Protein AF-A0A3B0XKL7-F1 (afdb_monomer_lite)

pLDDT: mean 79.2, std 20.06, range [35.62, 96.69]

Radius of gyration: 35.88 Å; chains: 1; bounding box: 76×25×125 Å

Sequence (161 aa):
MGKLNPTRVLANIFHSLILVFFLFYSAGCSSSDGLSESFKIENEAAQNHLIEELQRRNITVKVDDDHQVWFSAQDRDKVHAIAQDIMAASPPDKISFHYVDEKYTDMLAQKLRDNNVPFEIEVVDGNKQLVLFQKDARLWKKLKAQVDELYKQDIRMKINP

Secondary structure (DSSP, 8-state):
----------------------------S------EEEE--SSHHHHHHHHHHHHHTT--EEE-TT-PEEEEGGGHHHHHHHHHHHHHHSPPSEEEEE-S-HHHHHHHHHHHHHTT--EEEEEETTEEEEEEEGGGHHHHHHHHHHHHHHHHHHHHHHH--

Structure (mmCIF, N/CA/C/O backbone):
data_AF-A0A3B0XKL7-F1
#
_entry.id   AF-A0A3B0XKL7-F1
#
loop_
_atom_site.group_PDB
_atom_site.id
_atom_site.type_symbol
_atom_site.label_atom_id
_atom_site.label_alt_id
_atom_site.label_comp_id
_atom_site.label_asym_id
_atom_site.label_entity_id
_atom_site.label_seq_id
_atom_site.pdbx_PDB_ins_code
_atom_site.Cartn_x
_atom_site.Cartn_y
_atom_site.Cartn_z
_atom_site.occupancy
_atom_site.B_iso_or_equiv
_atom_site.auth_seq_id
_atom_site.auth_comp_id
_atom_site.auth_asym_id
_atom_site.auth_atom_id
_atom_site.pdbx_PDB_model_num
ATOM 1 N N . MET A 1 1 ? -56.436 -15.971 86.851 1.00 44.22 1 MET A N 1
ATOM 2 C CA . MET A 1 1 ? -56.259 -14.780 87.711 1.00 44.22 1 MET A CA 1
ATOM 3 C C . MET A 1 1 ? -54.832 -14.772 88.239 1.00 44.22 1 MET A C 1
ATOM 5 O O . MET A 1 1 ? -54.474 -15.668 88.983 1.00 44.22 1 MET A O 1
ATOM 9 N N . GLY A 1 2 ? -54.030 -13.795 87.821 1.00 42.97 2 GLY A N 1
ATOM 10 C CA . GLY A 1 2 ? -52.676 -13.515 88.305 1.00 42.97 2 GLY A CA 1
ATOM 11 C C . GLY A 1 2 ? -52.285 -12.144 87.755 1.00 42.97 2 GLY A C 1
ATOM 12 O O . GLY A 1 2 ? -52.290 -11.957 86.544 1.00 42.97 2 GLY A O 1
ATOM 13 N N . LYS A 1 3 ? -52.138 -11.159 88.645 1.00 40.97 3 LYS A N 1
ATOM 14 C CA . LYS A 1 3 ? -52.084 -9.720 88.351 1.00 40.97 3 LYS A CA 1
ATOM 15 C C . LYS A 1 3 ? -50.673 -9.247 87.955 1.00 40.97 3 LYS A C 1
ATOM 17 O O . LYS A 1 3 ? -49.687 -9.725 88.494 1.00 40.97 3 LYS A O 1
ATOM 22 N N . LEU A 1 4 ? -50.684 -8.270 87.043 1.00 41.50 4 LEU A N 1
ATOM 23 C CA . LEU A 1 4 ? -49.770 -7.148 86.749 1.00 41.50 4 LEU A CA 1
ATOM 24 C C . LEU A 1 4 ? -48.502 -6.984 87.635 1.00 41.50 4 LEU A C 1
ATOM 26 O O . LEU A 1 4 ? -48.639 -6.936 88.849 1.00 41.50 4 LEU A O 1
ATOM 30 N N . ASN A 1 5 ? -47.266 -6.885 87.112 1.00 42.62 5 ASN A N 1
ATOM 31 C CA . ASN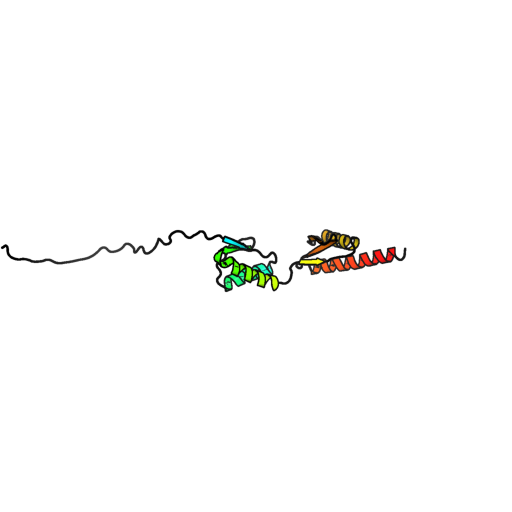 A 1 5 ? -46.627 -5.846 86.257 1.00 42.62 5 ASN A CA 1
ATOM 32 C C . ASN A 1 5 ? -45.578 -5.043 87.098 1.00 42.62 5 ASN A C 1
ATOM 34 O O . ASN A 1 5 ? -45.364 -5.368 88.260 1.00 42.62 5 ASN A O 1
ATOM 38 N N . PRO A 1 6 ? -44.926 -3.997 86.568 1.00 53.25 6 PRO A N 1
ATOM 39 C CA . PRO A 1 6 ? -43.560 -3.933 86.025 1.00 53.25 6 PRO A CA 1
ATOM 40 C C . PRO A 1 6 ? -42.612 -3.059 86.874 1.00 53.25 6 PRO A C 1
ATOM 42 O O . PRO A 1 6 ? -43.091 -2.285 87.691 1.00 53.25 6 PRO A O 1
ATOM 45 N N . THR A 1 7 ? -41.295 -3.043 86.607 1.00 45.91 7 THR A N 1
ATOM 46 C CA . THR A 1 7 ? -40.495 -1.794 86.458 1.00 45.91 7 THR A CA 1
ATOM 47 C C . THR A 1 7 ? -38.996 -2.051 86.225 1.00 45.91 7 THR A C 1
ATOM 49 O O . THR A 1 7 ? -38.359 -2.692 87.044 1.00 45.91 7 THR A O 1
ATOM 52 N N . ARG A 1 8 ? -38.481 -1.429 85.142 1.00 41.31 8 ARG A N 1
ATOM 53 C CA . ARG A 1 8 ? -37.253 -0.592 85.026 1.00 41.31 8 ARG A CA 1
ATOM 54 C C . ARG A 1 8 ? -35.905 -1.245 85.399 1.00 41.31 8 ARG A C 1
ATOM 56 O O . ARG A 1 8 ? -35.772 -1.876 86.426 1.00 41.31 8 ARG A O 1
ATOM 63 N N . VAL A 1 9 ? -34.833 -1.097 84.620 1.00 46.19 9 VAL A N 1
ATOM 64 C CA . VAL A 1 9 ? -34.121 0.151 84.261 1.00 46.19 9 VAL A CA 1
ATOM 65 C C . VAL A 1 9 ? -33.255 -0.176 83.022 1.00 46.19 9 VAL A C 1
ATOM 67 O O . VAL A 1 9 ? -32.467 -1.109 83.063 1.00 46.19 9 VAL A O 1
ATOM 70 N N . LEU A 1 10 ? -33.566 0.310 81.818 1.00 39.81 10 LEU A N 1
ATOM 71 C CA . LEU A 1 10 ? -33.002 1.500 81.155 1.00 39.81 10 LEU A CA 1
ATOM 72 C C . LEU A 1 10 ? -31.500 1.789 81.363 1.00 39.81 10 LEU A C 1
ATOM 74 O O . LEU A 1 10 ? -31.110 2.409 82.341 1.00 39.81 10 LEU A O 1
ATOM 78 N N . ALA A 1 11 ? -30.773 1.547 80.271 1.00 35.62 11 ALA A N 1
ATOM 79 C CA . ALA A 1 11 ? -29.876 2.500 79.621 1.00 35.62 11 ALA A CA 1
ATOM 80 C C . ALA A 1 11 ? -28.451 2.685 80.166 1.00 35.62 11 ALA A C 1
ATOM 82 O O . ALA A 1 11 ? -28.195 2.691 81.364 1.00 35.62 11 ALA A O 1
ATOM 83 N N . ASN A 1 12 ? -27.597 3.000 79.185 1.00 39.84 12 ASN A N 1
ATOM 84 C CA . ASN A 1 12 ? -26.345 3.749 79.258 1.00 39.84 12 ASN A CA 1
ATOM 85 C C . ASN A 1 12 ? -25.051 2.937 79.453 1.00 39.84 12 ASN A C 1
ATOM 87 O O . ASN A 1 12 ? -24.987 2.063 80.298 1.00 39.84 12 ASN A O 1
ATOM 91 N N . ILE A 1 13 ? -23.942 3.190 78.750 1.00 45.50 13 ILE A N 1
ATOM 92 C CA . ILE A 1 13 ? -23.594 4.106 77.647 1.00 45.50 13 ILE A CA 1
ATOM 93 C C . ILE A 1 13 ? -22.115 3.782 77.325 1.00 45.50 13 ILE A C 1
ATOM 95 O O . ILE A 1 13 ? -21.320 3.596 78.236 1.00 45.50 13 ILE A O 1
ATOM 99 N N . PHE A 1 14 ? -21.773 3.777 76.036 1.00 40.50 14 PHE A N 1
ATOM 100 C CA . PHE A 1 14 ? -20.523 4.302 75.464 1.00 40.50 14 PHE A CA 1
ATOM 101 C C . PHE A 1 14 ? -19.171 3.556 75.575 1.00 40.50 14 PHE A C 1
ATOM 103 O O . PHE A 1 14 ? -18.650 3.268 76.642 1.00 40.50 14 PHE A O 1
ATOM 110 N N . HIS A 1 15 ? -18.536 3.529 74.391 1.00 36.72 15 HIS A N 1
ATOM 111 C CA . HIS A 1 15 ? -17.108 3.757 74.100 1.00 36.72 15 HIS A CA 1
ATOM 112 C C . HIS A 1 15 ? -16.156 2.558 73.959 1.00 36.72 15 HIS A C 1
ATOM 114 O O . HIS A 1 15 ? -15.396 2.225 74.861 1.00 36.72 15 HIS A O 1
ATOM 120 N N . SER A 1 16 ? -16.096 2.031 72.728 1.00 38.03 16 SER A N 1
ATOM 121 C CA . SER A 1 16 ? -14.885 1.980 71.869 1.00 38.03 16 SER A CA 1
ATOM 122 C C . SER A 1 16 ? -15.323 1.434 70.497 1.00 38.03 16 SER A C 1
ATOM 124 O O . SER A 1 16 ? -15.540 0.239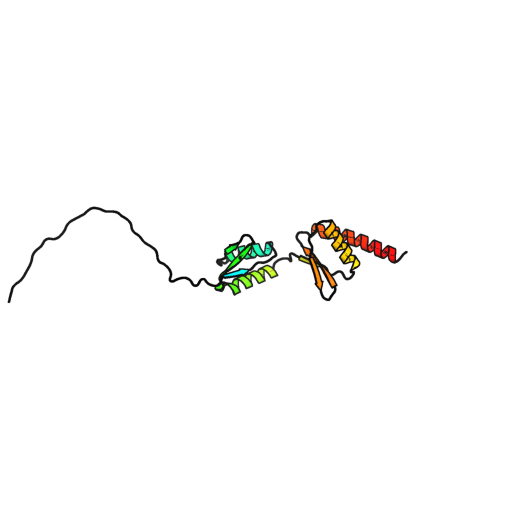 70.355 1.00 38.03 16 SER A O 1
ATOM 126 N N . LEU A 1 17 ? -15.866 2.238 69.577 1.00 36.25 17 LEU A N 1
ATOM 127 C CA . LEU A 1 17 ? -15.199 3.080 68.568 1.00 36.25 17 LEU A CA 1
ATOM 128 C C . LEU A 1 17 ? -14.069 2.388 67.765 1.00 36.25 17 LEU A C 1
ATOM 130 O O . LEU A 1 17 ? -13.008 2.098 68.302 1.00 36.25 17 LEU A O 1
ATOM 134 N N . ILE A 1 18 ? -14.315 2.307 66.447 1.00 40.50 18 ILE A N 1
ATOM 135 C CA . ILE A 1 18 ? -13.376 2.207 65.310 1.00 40.50 18 ILE A CA 1
ATOM 136 C C . ILE A 1 18 ? -12.838 0.805 64.969 1.00 40.50 18 ILE A C 1
ATOM 138 O O . ILE A 1 18 ? -11.792 0.402 65.457 1.00 40.50 18 ILE A O 1
ATOM 142 N N . LEU A 1 19 ? -13.463 0.149 63.977 1.00 38.25 19 LEU A N 1
ATOM 143 C CA . LEU A 1 19 ? -12.759 -0.213 62.735 1.00 38.25 19 LEU A CA 1
ATOM 144 C C . LEU A 1 19 ? -13.748 -0.517 61.582 1.00 38.25 19 LEU A C 1
ATOM 146 O O . LEU A 1 19 ? -14.345 -1.581 61.507 1.00 38.25 19 LEU A O 1
ATOM 150 N N . VAL A 1 20 ? -13.876 0.468 60.687 1.00 45.22 20 VAL A N 1
ATOM 151 C CA . VAL A 1 20 ? -13.969 0.330 59.220 1.00 45.22 20 VAL A CA 1
ATOM 152 C C . VAL A 1 20 ? -15.219 -0.331 58.603 1.00 45.22 20 VAL A C 1
ATOM 154 O O . VAL A 1 20 ? -15.349 -1.540 58.459 1.00 45.22 20 VAL A O 1
ATOM 157 N N . PHE A 1 21 ? -16.082 0.560 58.103 1.00 37.56 21 PHE A N 1
ATOM 158 C CA . PHE A 1 21 ? -16.799 0.478 56.825 1.00 37.56 21 PHE A CA 1
ATOM 159 C C . PHE A 1 21 ? -16.069 -0.389 55.770 1.00 37.56 21 PHE A C 1
ATOM 161 O O . PHE A 1 21 ? -15.082 0.056 55.191 1.00 37.56 21 PHE A O 1
ATOM 168 N N . PHE A 1 22 ? -16.590 -1.574 55.446 1.00 44.78 22 PHE A N 1
ATOM 169 C CA . PHE A 1 22 ? -16.363 -2.192 54.135 1.00 44.78 22 PHE A CA 1
ATOM 170 C C . PHE A 1 22 ? -17.653 -2.088 53.323 1.00 44.78 22 PHE A C 1
ATOM 172 O O . PHE A 1 22 ? -18.559 -2.913 53.413 1.00 44.78 22 PHE A O 1
ATOM 179 N N . LEU A 1 23 ? -17.732 -1.001 52.557 1.00 42.38 23 LEU A N 1
ATOM 180 C CA . LEU A 1 23 ? -18.496 -0.965 51.321 1.00 42.38 23 LEU A CA 1
ATOM 181 C C . LEU A 1 23 ? -17.739 -1.779 50.252 1.00 42.38 23 LEU A C 1
ATOM 183 O O . LEU A 1 23 ? -16.513 -1.717 50.190 1.00 42.38 23 LEU A O 1
ATOM 187 N N . PHE A 1 24 ? -18.518 -2.397 49.360 1.00 42.97 24 PHE A N 1
ATOM 188 C CA . PHE A 1 24 ? -18.170 -2.947 48.039 1.00 42.97 24 PHE A CA 1
ATOM 189 C C . PHE A 1 24 ? -17.648 -4.392 47.928 1.00 42.97 24 PHE A C 1
ATOM 191 O O . PHE A 1 24 ? -16.876 -4.872 48.747 1.00 42.97 24 PHE A O 1
ATOM 198 N N . TYR A 1 25 ? -18.038 -4.986 46.786 1.00 43.44 25 TYR A N 1
ATOM 199 C CA . TYR A 1 25 ? -17.653 -6.265 46.161 1.00 43.44 25 TYR A CA 1
ATOM 200 C C . TYR A 1 25 ? -18.436 -7.501 46.633 1.00 43.44 25 TYR A C 1
ATOM 202 O O . TYR A 1 25 ? -18.216 -8.022 47.713 1.00 43.44 25 TYR A O 1
ATOM 210 N N . SER A 1 26 ? -19.391 -8.034 45.868 1.00 46.59 26 SER A N 1
ATOM 211 C CA . SER A 1 26 ? -19.329 -8.416 44.444 1.00 46.59 26 SER A CA 1
ATOM 212 C C . SER A 1 26 ? -20.729 -8.260 43.820 1.00 46.59 26 SER A C 1
ATOM 214 O O . SER A 1 26 ? -21.701 -8.811 44.320 1.00 46.59 26 SER A O 1
ATOM 216 N N . ALA A 1 27 ? -20.982 -7.372 42.857 1.00 43.66 27 ALA A N 1
ATOM 217 C CA . ALA A 1 27 ? -20.436 -7.319 41.501 1.00 43.66 27 ALA A CA 1
ATOM 218 C C . ALA A 1 27 ? -20.558 -8.660 40.763 1.00 43.66 27 ALA A C 1
ATOM 220 O O . ALA A 1 27 ? -19.795 -9.584 41.012 1.00 43.66 27 ALA A O 1
ATOM 221 N N . GLY A 1 28 ? -21.504 -8.683 39.821 1.00 40.38 28 GLY A N 1
ATOM 222 C CA . GLY A 1 28 ? -21.363 -9.375 38.547 1.00 40.38 28 GLY A CA 1
ATOM 223 C C . GLY A 1 28 ? -21.468 -10.888 38.610 1.00 40.38 28 GLY A C 1
ATOM 224 O O . GLY A 1 28 ? -20.463 -11.582 38.713 1.00 40.38 28 GLY A O 1
ATOM 225 N N . CYS A 1 29 ? -22.680 -11.406 38.390 1.00 40.00 29 CYS A N 1
ATOM 226 C CA . CYS A 1 29 ? -22.785 -12.654 37.643 1.00 40.00 29 CYS A CA 1
ATOM 227 C C . CYS A 1 29 ? -21.972 -12.481 36.356 1.00 40.00 29 CYS A C 1
ATOM 229 O O . CYS A 1 29 ? -22.285 -11.613 35.543 1.00 40.00 29 CYS A O 1
ATOM 231 N N . SER A 1 30 ? -20.892 -13.259 36.295 1.00 41.69 30 SER A N 1
ATOM 232 C CA . SER A 1 30 ? -19.941 -13.444 35.210 1.00 41.69 30 SER A CA 1
ATOM 233 C C . SER A 1 30 ? -20.468 -12.963 33.867 1.00 41.69 30 SER A C 1
ATOM 235 O O . SER A 1 30 ? -21.368 -13.564 33.279 1.00 41.69 30 SER A O 1
ATOM 237 N N . SER A 1 31 ? -19.852 -11.880 33.407 1.00 41.28 31 SER A N 1
ATOM 238 C CA . SER A 1 31 ? -19.798 -11.431 32.030 1.00 41.28 31 SER A CA 1
ATOM 239 C C . SER A 1 31 ? -19.776 -12.635 31.094 1.00 41.28 31 SER A C 1
ATOM 241 O O . SER A 1 31 ? -18.975 -13.555 31.276 1.00 41.28 31 SER A O 1
ATOM 243 N N . SER A 1 32 ? -20.623 -12.626 30.067 1.00 41.72 32 SER A N 1
ATOM 244 C CA . SER A 1 32 ? -20.218 -13.276 28.830 1.00 41.72 32 SER A CA 1
ATOM 245 C C . SER A 1 32 ? -18.860 -12.674 28.481 1.00 41.72 32 SER A C 1
ATOM 247 O O . SER A 1 32 ? -18.789 -11.454 28.300 1.00 41.72 32 SER A O 1
ATOM 249 N N . ASP A 1 33 ? -17.805 -13.479 28.409 1.00 50.69 33 ASP A N 1
ATOM 250 C CA . ASP A 1 33 ? -16.649 -13.124 27.591 1.00 50.69 33 ASP A CA 1
ATOM 251 C C . ASP A 1 33 ? -17.185 -13.021 26.161 1.00 50.69 33 ASP A C 1
ATOM 253 O O . ASP A 1 33 ? -17.309 -13.996 25.420 1.00 50.69 33 ASP A O 1
ATOM 257 N N . GLY A 1 34 ? -17.703 -11.829 25.863 1.00 54.00 34 GLY A N 1
ATOM 258 C CA . GLY A 1 34 ? -18.319 -11.474 24.606 1.00 54.00 34 GLY A CA 1
ATOM 259 C C . GLY A 1 34 ? -17.243 -11.589 23.553 1.00 54.00 34 GLY A C 1
ATOM 260 O O . GLY A 1 34 ? -16.167 -11.019 23.712 1.00 54.00 34 GLY A O 1
ATOM 261 N N . LEU A 1 35 ? -17.529 -12.376 22.521 1.00 74.69 35 LEU A N 1
ATOM 262 C CA . LEU A 1 35 ? -16.653 -12.597 21.378 1.00 74.69 35 LEU A CA 1
ATOM 263 C C . LEU A 1 35 ? -15.980 -11.274 20.984 1.00 74.69 35 LEU A C 1
ATOM 265 O O . LEU A 1 35 ? -16.659 -10.282 20.716 1.00 74.69 35 LEU A O 1
ATOM 269 N N . SER A 1 36 ? -14.651 -11.247 21.041 1.00 83.38 36 SER A N 1
ATOM 270 C CA . SER A 1 36 ? -13.862 -10.106 20.595 1.00 83.38 36 SER A CA 1
ATOM 271 C C . SER A 1 36 ? -13.508 -10.317 19.134 1.00 83.38 36 SER A C 1
ATOM 273 O O . SER A 1 36 ? -13.084 -11.402 18.738 1.00 83.38 36 SER A O 1
ATOM 275 N N . GLU A 1 37 ? -13.695 -9.271 18.346 1.00 91.75 37 GLU A N 1
ATOM 276 C CA . GLU A 1 37 ? -13.279 -9.217 16.954 1.00 91.75 37 GLU A CA 1
ATOM 277 C C . GLU A 1 37 ? -12.118 -8.240 16.816 1.00 91.75 37 GLU A C 1
ATOM 279 O O . GLU A 1 37 ? -11.896 -7.389 17.685 1.00 91.75 37 GLU A O 1
ATOM 284 N N . SER A 1 38 ? -11.357 -8.386 15.735 1.00 92.81 38 SER A N 1
ATOM 285 C CA . SER A 1 38 ? -10.230 -7.513 15.464 1.00 92.81 38 SER A CA 1
ATOM 286 C C . SER A 1 38 ? -10.211 -7.045 14.019 1.00 92.81 38 SER A C 1
ATOM 288 O O . SER A 1 38 ? -10.661 -7.740 13.108 1.00 92.81 38 SER A O 1
ATOM 290 N N . PHE A 1 39 ? -9.688 -5.841 13.816 1.00 92.19 39 PHE A N 1
ATOM 291 C CA . PHE A 1 39 ? -9.596 -5.210 12.510 1.00 92.19 39 PHE A CA 1
ATOM 292 C C . PHE A 1 39 ? -8.330 -4.355 12.398 1.00 92.19 39 PHE A C 1
ATOM 294 O O . PHE A 1 39 ? -7.904 -3.720 13.367 1.00 92.19 39 PHE A O 1
ATOM 301 N N . LYS A 1 40 ? -7.745 -4.324 11.198 1.00 93.31 40 LYS A N 1
ATOM 302 C CA . LYS A 1 40 ? -6.572 -3.515 10.867 1.00 93.31 40 LYS A CA 1
ATOM 303 C C . LYS A 1 40 ? -6.642 -3.044 9.420 1.00 93.31 40 LYS A C 1
ATOM 305 O O . LYS A 1 40 ? -6.973 -3.813 8.522 1.00 93.31 40 LYS A O 1
ATOM 310 N N . ILE A 1 41 ? -6.325 -1.771 9.225 1.00 90.38 41 ILE A N 1
ATOM 311 C CA . ILE A 1 41 ? -6.095 -1.131 7.935 1.00 90.38 41 ILE A CA 1
ATOM 312 C C . ILE A 1 41 ? -4.580 -1.067 7.732 1.00 90.38 41 ILE A C 1
ATOM 314 O O . ILE A 1 41 ? -3.861 -0.551 8.582 1.00 90.38 41 ILE A O 1
ATOM 318 N N . GLU A 1 42 ? -4.089 -1.576 6.603 1.00 87.25 42 GLU A N 1
ATOM 319 C CA . GLU A 1 42 ? -2.648 -1.569 6.289 1.00 87.25 42 GLU A CA 1
ATOM 320 C C . GLU A 1 42 ? -2.097 -0.151 6.065 1.00 87.25 42 GLU A C 1
ATOM 322 O O . GLU A 1 42 ? -0.941 0.143 6.366 1.00 87.25 42 GLU A O 1
ATOM 327 N N . ASN A 1 43 ? -2.938 0.762 5.573 1.00 86.56 43 ASN A N 1
ATOM 328 C CA . ASN A 1 43 ? -2.600 2.174 5.467 1.00 86.56 43 ASN A CA 1
ATOM 329 C C . ASN A 1 43 ? -2.527 2.804 6.869 1.00 86.56 43 ASN A C 1
ATOM 331 O O . ASN A 1 43 ? -3.552 3.042 7.504 1.00 86.56 43 ASN A O 1
ATOM 335 N N . GLU A 1 44 ? -1.314 3.123 7.319 1.00 88.81 44 GLU A N 1
ATOM 336 C CA . GLU A 1 44 ? -1.026 3.664 8.656 1.00 88.81 44 GLU A CA 1
ATOM 337 C C . GLU A 1 44 ? -1.814 4.945 8.983 1.00 88.81 44 GLU A C 1
ATOM 339 O O . GLU A 1 44 ? -2.352 5.090 10.080 1.00 88.81 44 GLU A O 1
ATOM 344 N N . ALA A 1 45 ? -1.942 5.868 8.024 1.00 87.81 45 ALA A N 1
ATOM 345 C CA . ALA A 1 45 ? -2.694 7.105 8.234 1.00 87.81 45 ALA A CA 1
ATOM 346 C C . ALA A 1 45 ? -4.193 6.823 8.426 1.00 87.81 45 ALA A C 1
ATOM 348 O O . ALA A 1 45 ? -4.832 7.410 9.299 1.00 87.81 45 ALA A O 1
ATOM 349 N N . ALA A 1 46 ? -4.741 5.891 7.642 1.00 91.75 46 ALA A N 1
ATOM 350 C CA . ALA A 1 46 ? -6.120 5.439 7.781 1.00 91.75 46 ALA A CA 1
ATOM 351 C C . ALA A 1 46 ? -6.338 4.677 9.100 1.00 91.75 46 ALA A C 1
ATOM 353 O O . ALA A 1 46 ? -7.360 4.867 9.757 1.00 91.75 46 ALA A O 1
ATOM 354 N N . GLN A 1 47 ? -5.368 3.862 9.519 1.00 94.88 47 GLN A N 1
ATOM 355 C CA . GLN A 1 47 ? -5.424 3.116 10.774 1.00 94.88 47 GLN A CA 1
ATOM 356 C C . GLN A 1 47 ? -5.453 4.046 11.989 1.00 94.88 47 GLN A C 1
ATOM 358 O O . GLN A 1 47 ? -6.285 3.876 12.879 1.00 94.88 47 GLN A O 1
ATOM 363 N N . ASN A 1 48 ? -4.598 5.068 12.004 1.00 94.06 48 ASN A N 1
ATOM 364 C CA . ASN A 1 48 ? -4.593 6.070 13.069 1.00 94.06 48 ASN A CA 1
ATOM 365 C C . ASN A 1 48 ? -5.906 6.862 13.098 1.00 94.06 48 ASN A C 1
ATOM 367 O O . ASN A 1 48 ? -6.495 7.035 14.165 1.00 94.06 48 ASN A O 1
ATOM 371 N N . HIS A 1 49 ? -6.424 7.250 11.929 1.00 95.12 49 HIS A N 1
ATOM 372 C CA . HIS A 1 49 ? -7.719 7.922 11.832 1.00 95.12 49 HIS A CA 1
ATOM 373 C C . HIS A 1 49 ? -8.867 7.042 12.359 1.00 95.12 49 HIS A C 1
ATOM 375 O O . HIS A 1 49 ? -9.754 7.541 13.049 1.00 95.12 49 HIS A O 1
ATOM 381 N N . LEU A 1 50 ? -8.835 5.728 12.105 1.00 96.06 50 LEU A N 1
ATOM 382 C CA . LEU A 1 50 ? -9.801 4.787 12.676 1.00 96.06 50 LEU A CA 1
ATOM 383 C C . LEU A 1 50 ? -9.737 4.783 14.204 1.00 96.06 50 LEU A C 1
ATOM 385 O O . LEU A 1 50 ? -10.774 4.904 14.853 1.00 96.06 50 LEU A O 1
ATOM 389 N N . ILE A 1 51 ? -8.540 4.669 14.782 1.00 95.94 51 ILE A N 1
ATOM 390 C CA . ILE A 1 51 ? -8.356 4.650 16.240 1.00 95.94 51 ILE A CA 1
ATOM 391 C C . ILE A 1 51 ? -8.916 5.934 16.873 1.00 95.94 51 ILE A C 1
ATOM 393 O O . ILE A 1 51 ? -9.696 5.857 17.826 1.00 95.94 51 ILE A O 1
ATOM 397 N N . GLU A 1 52 ? -8.579 7.100 16.320 1.00 96.25 52 GLU A N 1
ATOM 398 C CA . GLU A 1 52 ? -9.069 8.401 16.792 1.00 96.25 52 GLU A CA 1
ATOM 399 C C . GLU A 1 52 ? -10.597 8.515 16.692 1.00 96.25 52 GLU A C 1
ATOM 401 O O . GLU A 1 52 ? -11.263 8.967 17.627 1.00 96.25 52 GLU A O 1
ATOM 406 N N . GLU A 1 53 ? -11.178 8.068 15.579 1.00 96.56 53 GLU A N 1
ATOM 407 C CA . GLU A 1 53 ? -12.616 8.153 15.334 1.00 96.56 53 GLU A CA 1
ATOM 408 C C . GLU A 1 53 ? -13.418 7.227 16.263 1.00 96.56 53 GLU A C 1
ATOM 410 O O . GLU A 1 53 ? -14.480 7.613 16.766 1.00 96.56 53 GLU A O 1
ATOM 415 N N . LEU A 1 54 ? -12.903 6.028 16.553 1.00 96.25 54 LEU A N 1
ATOM 416 C CA . LEU A 1 54 ? -13.508 5.101 17.513 1.00 96.25 54 LEU A CA 1
ATOM 417 C C . LEU A 1 54 ? -13.479 5.673 18.937 1.00 96.25 54 LEU A C 1
ATOM 419 O O . LEU A 1 54 ? -14.499 5.637 19.632 1.00 96.25 54 LEU A O 1
ATOM 423 N N . GLN A 1 55 ? -12.357 6.278 19.341 1.00 95.06 55 GLN A N 1
ATOM 424 C CA . GLN A 1 55 ? -12.233 6.969 20.628 1.00 95.06 55 GLN A CA 1
ATOM 425 C C . GLN A 1 55 ? -13.193 8.161 20.726 1.00 95.06 55 GLN A C 1
ATOM 427 O O . GLN A 1 55 ? -13.909 8.300 21.718 1.00 95.06 55 GLN A O 1
ATOM 432 N N . ARG A 1 56 ? -13.286 8.987 19.675 1.00 96.69 56 ARG A N 1
ATOM 433 C CA . ARG A 1 56 ? -14.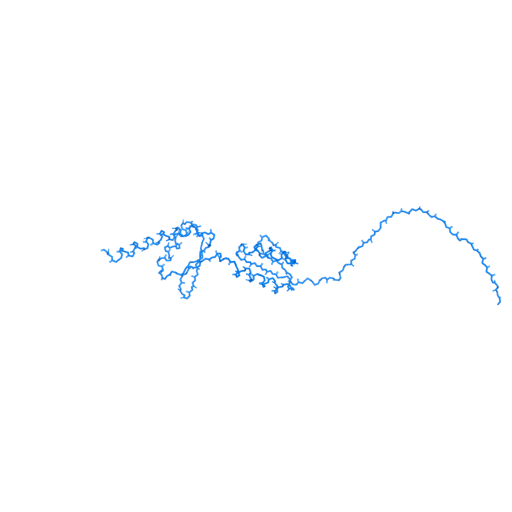194 10.146 19.614 1.00 96.69 56 ARG A CA 1
ATOM 434 C C . ARG A 1 56 ? -15.664 9.750 19.759 1.00 96.69 56 ARG A C 1
ATOM 436 O O . ARG A 1 56 ? -16.460 10.507 20.316 1.00 96.69 56 ARG A O 1
ATOM 443 N N . ARG A 1 57 ? -16.035 8.566 19.264 1.00 95.50 57 ARG A N 1
ATOM 444 C CA . ARG A 1 57 ? -17.389 7.999 19.371 1.00 95.50 57 ARG A CA 1
ATOM 445 C C . ARG A 1 57 ? -17.616 7.192 20.655 1.00 95.50 57 ARG A C 1
ATOM 447 O O . ARG A 1 57 ? -18.701 6.638 20.816 1.00 95.50 57 ARG A O 1
ATOM 454 N N . ASN A 1 58 ? -16.645 7.163 21.573 1.00 94.06 58 ASN A N 1
ATOM 455 C CA . ASN A 1 58 ? -16.669 6.391 22.821 1.00 94.06 58 ASN A CA 1
ATOM 456 C C . ASN A 1 58 ? -16.914 4.885 22.608 1.00 94.06 58 ASN A C 1
ATOM 458 O O . ASN A 1 58 ? -17.558 4.231 23.430 1.00 94.06 58 ASN A O 1
ATOM 462 N N . ILE A 1 59 ? -16.418 4.328 21.500 1.00 93.50 59 ILE A N 1
ATOM 463 C CA . ILE A 1 59 ? -16.445 2.882 21.263 1.00 93.50 59 ILE A CA 1
ATOM 464 C C . ILE A 1 59 ? -15.266 2.275 22.025 1.00 93.50 59 ILE A C 1
ATOM 466 O O . ILE A 1 59 ? -14.124 2.704 21.865 1.00 93.50 59 ILE A O 1
ATOM 470 N N . THR A 1 60 ? -15.543 1.296 22.889 1.00 92.56 60 THR A N 1
ATOM 471 C CA . THR A 1 60 ? -14.498 0.669 23.708 1.00 92.56 60 THR A CA 1
ATOM 472 C C . THR A 1 60 ? -13.643 -0.237 22.837 1.00 92.56 60 THR A C 1
ATOM 474 O O . THR A 1 60 ? -14.127 -1.244 22.320 1.00 92.56 60 THR A O 1
ATOM 477 N N . VAL A 1 61 ? -12.367 0.116 22.700 1.00 93.38 61 VAL A N 1
ATOM 478 C CA . VAL A 1 61 ? -11.398 -0.633 21.904 1.00 93.38 61 VAL A CA 1
ATOM 479 C C . VAL A 1 61 ? -10.103 -0.849 22.670 1.00 93.38 61 VAL A C 1
ATOM 481 O O . VAL A 1 61 ? -9.714 -0.034 23.509 1.00 93.38 61 VAL A O 1
ATOM 484 N N . LYS A 1 62 ? -9.416 -1.943 22.354 1.00 94.19 62 LYS A N 1
ATOM 485 C CA . LYS A 1 62 ? -8.026 -2.185 22.739 1.00 94.19 62 LYS A CA 1
ATOM 486 C C . LYS A 1 62 ? -7.173 -2.150 21.475 1.00 94.19 62 LYS A C 1
ATOM 488 O O . LYS A 1 62 ? -7.546 -2.756 20.480 1.00 94.19 62 LYS A O 1
ATOM 493 N N . VAL A 1 63 ? -6.037 -1.467 21.528 1.00 95.19 63 VAL A N 1
ATOM 494 C CA . VAL A 1 63 ? -5.053 -1.436 20.439 1.00 95.19 63 VAL A CA 1
ATOM 495 C C . VAL A 1 63 ? -3.790 -2.139 20.926 1.00 95.19 63 VAL A C 1
ATOM 497 O O . VAL A 1 63 ? -3.379 -1.903 22.064 1.00 95.19 63 VAL A O 1
ATOM 500 N N . ASP A 1 64 ? -3.235 -3.047 20.126 1.00 94.00 64 ASP A N 1
ATOM 501 C CA . ASP A 1 64 ? -1.955 -3.704 20.423 1.00 94.00 64 ASP A CA 1
ATOM 502 C C . ASP A 1 64 ? -0.768 -3.026 19.720 1.00 94.00 64 ASP A C 1
ATOM 504 O O . ASP A 1 64 ? -0.927 -2.021 19.025 1.00 94.00 64 ASP A O 1
ATOM 508 N N . ASP A 1 65 ? 0.436 -3.561 19.933 1.00 92.19 65 ASP A N 1
ATOM 509 C CA . ASP A 1 65 ? 1.684 -2.989 19.416 1.00 92.19 65 ASP A CA 1
ATOM 510 C C . ASP A 1 65 ? 1.748 -2.995 17.873 1.00 92.19 65 ASP A C 1
ATOM 512 O O . ASP A 1 65 ? 2.393 -2.136 17.268 1.00 92.19 65 ASP A O 1
ATOM 516 N N . ASP A 1 66 ? 1.009 -3.899 17.221 1.00 90.88 66 ASP A N 1
ATOM 517 C CA . ASP A 1 66 ? 0.872 -3.970 15.762 1.00 90.88 66 ASP A CA 1
ATOM 518 C C . ASP A 1 66 ? -0.251 -3.063 15.231 1.00 90.88 66 ASP A C 1
ATOM 520 O O . ASP A 1 66 ? -0.611 -3.135 14.050 1.00 90.88 66 ASP A O 1
ATOM 524 N N . HIS A 1 67 ? -0.793 -2.194 16.089 1.00 91.69 67 HIS A N 1
ATOM 525 C CA . HIS A 1 67 ? -1.929 -1.315 15.831 1.00 91.69 67 HIS A CA 1
ATOM 526 C C . HIS A 1 67 ? -3.224 -2.064 15.487 1.00 91.69 67 HIS A C 1
ATOM 528 O O . HIS A 1 67 ? -4.145 -1.454 14.947 1.00 91.69 67 HIS A O 1
ATOM 534 N N . GLN A 1 68 ? -3.352 -3.358 15.796 1.00 94.50 68 GLN A N 1
ATOM 535 C CA . GLN A 1 68 ? -4.605 -4.087 15.602 1.00 94.50 68 GLN A CA 1
ATOM 536 C C . GLN A 1 68 ? -5.654 -3.555 16.584 1.00 94.50 68 GLN A C 1
ATOM 538 O O . GLN A 1 68 ? -5.413 -3.469 17.790 1.00 94.50 68 GLN A O 1
ATOM 543 N N . VAL A 1 69 ? -6.843 -3.228 16.080 1.00 95.19 69 VAL A N 1
ATOM 544 C CA . VAL A 1 69 ? -7.957 -2.752 16.905 1.00 95.19 69 VAL A CA 1
ATOM 545 C C . VAL A 1 69 ? -8.828 -3.940 17.281 1.00 95.19 69 VAL A C 1
ATOM 547 O O . VAL A 1 69 ? -9.407 -4.582 16.410 1.00 95.19 69 VAL A O 1
ATOM 550 N N . TRP A 1 70 ? -8.944 -4.206 18.577 1.00 95.81 70 TRP A N 1
ATOM 551 C CA . TRP A 1 70 ? -9.799 -5.228 19.172 1.00 95.81 70 TRP A CA 1
ATOM 552 C C . TRP A 1 70 ? -11.042 -4.580 19.784 1.00 95.81 70 TRP A C 1
ATOM 554 O O . TRP A 1 70 ? -10.933 -3.632 20.566 1.00 95.81 70 TRP A O 1
ATOM 564 N N . PHE A 1 71 ? -12.222 -5.095 19.453 1.00 94.19 71 PHE A N 1
ATOM 565 C CA . PHE A 1 71 ? -13.515 -4.559 19.890 1.00 94.19 71 PHE A CA 1
ATOM 566 C C . PHE A 1 71 ? -14.509 -5.683 20.208 1.00 94.19 71 PHE A C 1
ATOM 568 O O . PHE A 1 71 ? -14.290 -6.852 19.883 1.00 94.19 71 PHE A O 1
ATOM 575 N N . SER A 1 72 ? -15.604 -5.331 20.885 1.00 93.69 72 SER A N 1
ATOM 576 C CA . SER A 1 72 ? -16.709 -6.254 21.170 1.00 93.69 72 SER A CA 1
ATOM 577 C C . SER A 1 72 ? -17.468 -6.599 19.888 1.00 93.69 72 SER A C 1
ATOM 579 O O . SER A 1 72 ? -17.821 -5.692 19.135 1.00 93.69 72 SER A O 1
ATOM 581 N N . ALA A 1 73 ? -17.830 -7.869 19.678 1.00 91.31 73 ALA A N 1
ATOM 582 C CA . ALA A 1 73 ? -18.666 -8.289 18.545 1.00 91.31 73 ALA A CA 1
ATOM 583 C C . ALA A 1 73 ? -20.008 -7.531 18.458 1.00 91.31 73 ALA A C 1
ATOM 585 O O . ALA A 1 73 ? -20.591 -7.411 17.384 1.00 91.31 73 ALA A O 1
ATOM 586 N N . GLN A 1 74 ? -20.495 -6.962 19.568 1.00 93.06 74 GLN A N 1
ATOM 587 C CA . GLN A 1 74 ? -21.699 -6.119 19.573 1.00 93.06 74 GLN A CA 1
ATOM 588 C C . GLN A 1 74 ? -21.524 -4.806 18.793 1.00 93.06 74 GLN A C 1
ATOM 590 O O . GLN A 1 74 ? -22.503 -4.249 18.300 1.00 93.06 74 GLN A O 1
ATOM 595 N N . ASP A 1 75 ? -20.291 -4.310 18.676 1.00 93.12 75 ASP A N 1
ATOM 596 C CA . ASP A 1 75 ? -19.959 -3.090 17.939 1.00 93.12 75 ASP A CA 1
ATOM 597 C C . ASP A 1 75 ? -19.418 -3.372 16.532 1.00 93.12 75 ASP A C 1
ATOM 599 O O . ASP A 1 75 ? -19.112 -2.422 15.811 1.00 93.12 75 ASP A O 1
ATOM 603 N N . ARG A 1 76 ? -19.358 -4.644 16.103 1.00 90.44 76 ARG A N 1
ATOM 604 C CA . ARG A 1 76 ? -18.801 -5.055 14.806 1.00 90.44 76 ARG A CA 1
ATOM 605 C C . ARG A 1 76 ? -19.309 -4.206 13.655 1.00 90.44 76 ARG A C 1
ATOM 607 O O . ARG A 1 76 ? -18.523 -3.552 12.978 1.00 90.44 76 ARG A O 1
ATOM 614 N N . ASP A 1 77 ? -20.620 -4.174 13.451 1.00 91.31 77 ASP A N 1
ATOM 615 C CA . ASP A 1 77 ? -21.189 -3.505 12.282 1.00 91.31 77 ASP A CA 1
ATOM 616 C C . ASP A 1 77 ? -20.876 -1.995 12.288 1.00 91.31 77 ASP A C 1
ATOM 618 O O . ASP A 1 77 ? -20.630 -1.407 11.237 1.00 91.31 77 ASP A O 1
ATOM 622 N N . LYS A 1 78 ? -20.791 -1.370 13.474 1.00 94.06 78 LYS A N 1
ATOM 623 C CA . LYS A 1 78 ? -20.412 0.045 13.610 1.00 94.06 78 LYS A CA 1
ATOM 624 C C . LYS A 1 78 ? -18.936 0.270 13.295 1.00 94.06 78 LYS A C 1
ATOM 626 O O . LYS A 1 78 ? -18.617 1.197 12.556 1.00 94.06 78 LYS A O 1
ATOM 631 N N . VAL A 1 79 ? -18.045 -0.549 13.858 1.00 92.06 79 VAL A N 1
ATOM 632 C CA . VAL A 1 79 ? -16.594 -0.432 13.647 1.00 92.06 79 VAL A CA 1
ATOM 633 C C . VAL A 1 79 ? -16.256 -0.663 12.178 1.00 92.06 79 VAL A C 1
ATOM 635 O O . VAL A 1 79 ? -15.530 0.135 11.591 1.00 92.06 79 VAL A O 1
ATOM 638 N N . HIS A 1 80 ? -16.840 -1.690 11.558 1.00 92.38 80 HIS A N 1
ATOM 639 C CA . HIS A 1 80 ? -16.641 -1.978 10.140 1.00 92.38 80 HIS A CA 1
ATOM 640 C C . HIS A 1 80 ? -17.172 -0.864 9.234 1.00 92.38 80 HIS A C 1
ATOM 642 O O . HIS A 1 80 ? -16.494 -0.514 8.273 1.00 92.38 80 HIS A O 1
ATOM 648 N N . ALA A 1 81 ? -18.333 -0.273 9.537 1.00 93.06 81 ALA A N 1
ATOM 649 C CA . ALA A 1 81 ? -18.847 0.865 8.772 1.00 93.06 81 ALA A CA 1
ATOM 650 C C . ALA A 1 81 ? -17.906 2.080 8.854 1.00 93.06 81 ALA A C 1
ATOM 652 O O . ALA A 1 81 ? -17.548 2.653 7.830 1.00 93.06 81 ALA A O 1
ATOM 653 N N . ILE A 1 82 ? -17.428 2.422 10.057 1.00 93.62 82 ILE A N 1
ATOM 654 C CA . ILE A 1 82 ? -16.459 3.514 10.253 1.00 93.62 82 ILE A CA 1
ATOM 655 C C . ILE A 1 82 ? -15.161 3.227 9.492 1.00 93.62 82 ILE A C 1
ATOM 657 O O . ILE A 1 82 ? -14.639 4.099 8.800 1.00 93.62 82 ILE A O 1
ATOM 661 N N . ALA A 1 83 ? -14.648 2.001 9.588 1.00 92.94 83 ALA A N 1
ATOM 662 C CA . ALA A 1 83 ? -13.456 1.592 8.866 1.00 92.94 83 ALA A CA 1
ATOM 663 C C . ALA A 1 83 ? -13.634 1.690 7.347 1.00 92.94 83 ALA A C 1
ATOM 665 O O . ALA A 1 83 ? -12.735 2.172 6.666 1.00 92.94 83 ALA A O 1
ATOM 666 N N . GLN A 1 84 ? -14.780 1.264 6.809 1.00 90.75 84 GLN A N 1
ATOM 667 C CA . GLN A 1 84 ? -15.088 1.385 5.383 1.00 90.75 84 GLN A CA 1
ATOM 668 C C . GLN A 1 84 ? -15.114 2.843 4.928 1.00 90.75 84 GLN A C 1
ATOM 670 O O . GLN A 1 84 ? -14.472 3.163 3.928 1.00 90.75 84 GLN A O 1
ATOM 675 N N . ASP A 1 85 ? -15.778 3.724 5.678 1.00 91.88 85 ASP A N 1
ATOM 676 C CA . ASP A 1 85 ? -15.821 5.158 5.376 1.00 91.88 85 ASP A CA 1
ATOM 677 C C . ASP A 1 85 ? -14.412 5.769 5.379 1.00 91.88 85 ASP A C 1
ATOM 679 O O . ASP A 1 85 ? -14.043 6.520 4.473 1.00 91.88 85 ASP A O 1
ATOM 683 N N . ILE A 1 86 ? -13.590 5.407 6.369 1.00 91.94 86 ILE A N 1
ATOM 684 C CA . ILE A 1 86 ? -12.210 5.888 6.486 1.00 91.94 86 ILE A CA 1
ATOM 685 C C . ILE A 1 86 ? -11.342 5.355 5.350 1.00 91.94 86 ILE A C 1
ATOM 687 O O . ILE A 1 86 ? -10.615 6.136 4.739 1.00 91.94 86 ILE A O 1
ATOM 691 N N . MET A 1 87 ? -11.420 4.063 5.025 1.00 86.62 87 MET A N 1
ATOM 692 C CA . MET A 1 87 ? -10.680 3.478 3.902 1.00 86.62 87 MET A CA 1
ATOM 693 C C . MET A 1 87 ? -11.084 4.122 2.573 1.00 86.62 87 MET A C 1
ATOM 695 O O . MET A 1 87 ? -10.213 4.434 1.767 1.00 86.62 87 MET A O 1
ATOM 699 N N . ALA A 1 88 ? -12.379 4.375 2.360 1.00 86.00 88 ALA A N 1
ATOM 700 C CA . ALA A 1 88 ? -12.885 5.016 1.148 1.00 86.00 88 ALA A CA 1
ATOM 701 C C . ALA A 1 88 ? -12.447 6.486 1.022 1.00 86.00 88 ALA A C 1
ATOM 703 O O . ALA A 1 88 ? -12.209 6.965 -0.087 1.00 86.00 88 ALA A O 1
ATOM 704 N N . ALA A 1 89 ? -12.330 7.203 2.143 1.00 88.19 89 ALA A N 1
ATOM 705 C CA . ALA A 1 89 ? -11.849 8.584 2.173 1.00 88.19 89 ALA A CA 1
ATOM 706 C C . ALA A 1 89 ? -10.313 8.698 2.147 1.00 88.19 89 ALA A C 1
ATOM 708 O O . ALA A 1 89 ? -9.778 9.777 1.881 1.00 88.19 89 ALA A O 1
ATOM 709 N N . SER A 1 90 ? -9.599 7.611 2.447 1.00 84.81 90 SER A N 1
ATOM 710 C CA . SER A 1 90 ? -8.144 7.623 2.561 1.00 84.81 90 SER A CA 1
ATOM 711 C C . SER A 1 90 ? -7.477 7.566 1.187 1.00 84.81 90 SER A C 1
ATOM 713 O O . SER A 1 90 ? -7.895 6.800 0.318 1.00 84.81 90 SER A O 1
ATOM 715 N N . PRO A 1 91 ? -6.406 8.348 0.964 1.00 79.44 91 PRO A N 1
ATOM 716 C CA . PRO A 1 91 ? -5.619 8.213 -0.248 1.00 79.44 91 PRO A CA 1
ATOM 717 C C . PRO A 1 91 ? -4.990 6.812 -0.296 1.00 79.44 91 PRO A C 1
ATOM 719 O O . PRO A 1 91 ? -4.555 6.303 0.742 1.00 79.44 91 PRO A O 1
ATOM 722 N N . PRO A 1 92 ? -4.898 6.193 -1.485 1.00 78.62 92 PRO A N 1
ATOM 723 C CA . PRO A 1 92 ? -4.276 4.886 -1.619 1.00 78.62 92 PRO A CA 1
ATOM 724 C C . PRO A 1 92 ? -2.804 4.967 -1.199 1.00 78.62 92 PRO A C 1
ATOM 726 O O . PRO A 1 92 ? -2.102 5.922 -1.540 1.00 78.62 92 PRO A O 1
ATOM 729 N N . ASP A 1 93 ? -2.341 3.960 -0.466 1.00 82.94 93 ASP A N 1
ATOM 730 C CA . ASP A 1 93 ? -0.954 3.778 -0.020 1.00 82.94 93 ASP A CA 1
ATOM 731 C C . ASP A 1 93 ? -0.080 3.101 -1.086 1.00 82.94 93 ASP A C 1
ATOM 733 O O . ASP A 1 93 ? 1.151 3.170 -1.031 1.00 82.94 93 ASP A O 1
ATOM 737 N N . LYS A 1 94 ? -0.718 2.493 -2.087 1.00 84.31 94 LYS A N 1
ATOM 738 C CA . LYS A 1 94 ? -0.102 1.822 -3.229 1.00 84.31 94 LYS A CA 1
ATOM 739 C C . LYS A 1 94 ? -0.613 2.408 -4.547 1.00 84.31 94 LYS A C 1
ATOM 741 O O . LYS A 1 94 ? -1.753 2.851 -4.652 1.00 84.31 94 LYS A O 1
ATOM 746 N N . ILE A 1 95 ? 0.231 2.409 -5.573 1.00 83.81 95 ILE A N 1
ATOM 747 C CA . ILE A 1 95 ? -0.165 2.655 -6.963 1.00 83.81 95 ILE A CA 1
ATOM 748 C C . ILE A 1 95 ? 0.276 1.462 -7.797 1.00 83.81 95 ILE A C 1
ATOM 750 O O . ILE A 1 95 ? 1.468 1.159 -7.854 1.00 83.81 95 ILE A O 1
ATOM 754 N N . SER A 1 96 ? -0.667 0.855 -8.507 1.00 81.94 96 SER A N 1
ATOM 755 C CA . SER A 1 96 ? -0.378 -0.184 -9.491 1.00 81.94 96 SER A CA 1
ATOM 756 C C . SER A 1 96 ? -0.172 0.431 -10.870 1.00 81.94 96 SER A C 1
ATOM 758 O O . SER A 1 96 ? -0.986 1.224 -11.349 1.00 81.94 96 SER A O 1
ATOM 760 N N . PHE A 1 97 ? 0.925 0.059 -11.521 1.00 78.19 97 PHE A N 1
ATOM 761 C CA . PHE A 1 97 ? 1.198 0.400 -12.908 1.00 78.19 97 PHE A CA 1
ATOM 762 C C . PHE A 1 97 ? 1.094 -0.846 -13.772 1.00 78.19 97 PHE A C 1
ATOM 764 O O . PHE A 1 97 ? 1.862 -1.800 -13.618 1.00 78.19 97 PHE A O 1
ATOM 771 N N . HIS A 1 98 ? 0.175 -0.790 -14.729 1.00 73.75 98 HIS A N 1
ATOM 772 C CA . HIS A 1 98 ? 0.125 -1.739 -15.822 1.00 73.75 98 HIS A CA 1
ATOM 773 C C . HIS A 1 98 ? 1.008 -1.221 -16.959 1.00 73.75 98 HIS A C 1
ATOM 775 O O . HIS A 1 98 ? 0.717 -0.192 -17.572 1.00 73.7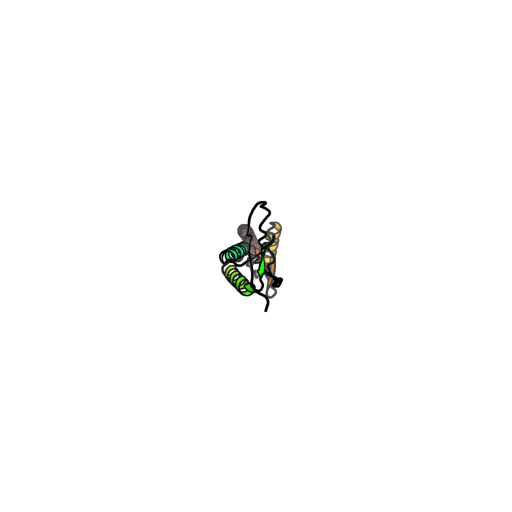5 98 HIS A O 1
ATOM 781 N N . TYR A 1 99 ? 2.096 -1.931 -17.229 1.00 73.25 99 TYR A N 1
ATOM 782 C CA . TYR A 1 99 ? 2.956 -1.679 -18.377 1.00 73.25 99 TYR A CA 1
ATOM 783 C C . TYR A 1 99 ? 2.721 -2.779 -19.411 1.00 73.25 99 TYR A C 1
ATOM 785 O O . TYR A 1 99 ? 2.802 -3.961 -19.094 1.00 73.25 99 TYR A O 1
ATOM 793 N N . VAL A 1 100 ? 2.409 -2.376 -20.643 1.00 70.81 100 VAL A N 1
ATOM 794 C CA . VAL A 1 100 ? 2.071 -3.298 -21.742 1.00 70.81 100 VAL A CA 1
ATOM 795 C C . VAL A 1 100 ? 3.312 -4.018 -22.284 1.00 70.81 100 VAL A C 1
ATOM 797 O O . VAL A 1 100 ? 3.204 -5.107 -22.835 1.00 70.81 100 VAL A O 1
ATOM 800 N N . ASP A 1 101 ? 4.497 -3.426 -22.125 1.00 84.25 101 ASP A N 1
ATOM 801 C CA . ASP A 1 101 ? 5.757 -4.003 -22.593 1.00 84.25 101 ASP A CA 1
ATOM 802 C C . ASP A 1 101 ? 6.520 -4.673 -21.440 1.00 84.25 101 ASP A C 1
ATOM 804 O O . ASP A 1 101 ? 6.942 -4.013 -20.488 1.00 84.25 101 ASP A O 1
ATOM 808 N N . GLU A 1 102 ? 6.720 -5.990 -21.548 1.00 84.81 102 GLU A N 1
ATOM 809 C CA . GLU A 1 102 ? 7.404 -6.796 -20.530 1.00 84.81 102 GLU A CA 1
ATOM 810 C C . GLU A 1 102 ? 8.856 -6.354 -20.301 1.00 84.81 102 GLU A C 1
ATOM 812 O O . GLU A 1 102 ? 9.302 -6.284 -19.154 1.00 84.81 102 GLU A O 1
ATOM 817 N N . LYS A 1 103 ? 9.583 -5.975 -21.361 1.00 88.06 103 LYS A N 1
ATOM 818 C CA . LYS A 1 103 ? 10.970 -5.508 -21.237 1.00 88.06 103 LYS A CA 1
ATOM 819 C C . LYS A 1 103 ? 11.027 -4.212 -20.435 1.00 88.06 103 LYS A C 1
ATOM 821 O O . LYS A 1 103 ? 11.912 -4.061 -19.593 1.00 88.06 103 LYS A O 1
ATOM 826 N N . TYR A 1 104 ? 10.102 -3.284 -20.673 1.00 89.81 104 TYR A N 1
ATOM 827 C CA . TYR A 1 104 ? 10.006 -2.065 -19.873 1.00 89.81 104 TYR A CA 1
ATOM 828 C C . TYR A 1 104 ? 9.745 -2.391 -18.395 1.00 89.81 104 TYR A C 1
ATOM 830 O O . TYR A 1 104 ? 10.437 -1.864 -17.518 1.00 89.81 104 TYR A O 1
ATOM 838 N N . THR A 1 105 ? 8.774 -3.268 -18.115 1.00 89.12 105 THR A N 1
ATOM 839 C CA . THR A 1 105 ? 8.424 -3.673 -16.745 1.00 89.12 105 THR A CA 1
ATOM 840 C C . THR A 1 105 ? 9.627 -4.265 -16.023 1.00 89.12 105 THR A C 1
ATOM 842 O O . THR A 1 105 ? 9.929 -3.861 -14.901 1.00 89.12 105 THR A O 1
ATOM 845 N N . ASP A 1 106 ? 10.359 -5.164 -16.679 1.00 90.12 106 ASP A N 1
ATOM 846 C CA . ASP A 1 106 ? 11.538 -5.808 -16.104 1.00 90.12 106 ASP A CA 1
ATOM 847 C C . ASP A 1 106 ? 12.681 -4.808 -15.866 1.00 90.12 106 ASP A C 1
ATOM 849 O O . ASP A 1 106 ? 13.327 -4.848 -14.816 1.00 90.12 106 ASP A O 1
ATOM 853 N N . MET A 1 107 ? 12.902 -3.858 -16.786 1.00 91.94 107 MET A N 1
ATOM 854 C CA . MET A 1 107 ? 13.883 -2.781 -16.600 1.00 91.94 107 MET A CA 1
ATOM 855 C C . MET A 1 107 ? 13.547 -1.911 -15.386 1.00 91.94 107 MET A C 1
ATOM 857 O O . MET A 1 107 ? 14.436 -1.580 -14.596 1.00 91.94 107 MET A O 1
ATOM 861 N N . LEU A 1 108 ? 12.274 -1.544 -15.219 1.00 92.25 108 LEU A N 1
ATOM 862 C CA . LEU A 1 108 ? 11.841 -0.753 -14.074 1.00 92.25 108 LEU A CA 1
ATOM 863 C C . LEU A 1 108 ? 11.954 -1.545 -12.772 1.00 92.25 108 LEU A C 1
ATOM 865 O O . LEU A 1 108 ? 12.518 -1.034 -11.807 1.00 92.25 108 LEU A O 1
ATOM 869 N N . ALA A 1 109 ? 11.494 -2.796 -12.757 1.00 92.75 109 ALA A N 1
ATOM 870 C CA . ALA A 1 109 ? 11.616 -3.681 -11.605 1.00 92.75 109 ALA A CA 1
ATOM 871 C C . ALA A 1 109 ? 13.080 -3.829 -11.170 1.00 92.75 109 ALA A C 1
ATOM 873 O O . ALA A 1 109 ? 13.394 -3.680 -9.990 1.00 92.75 109 ALA A O 1
ATOM 874 N N . GLN A 1 110 ? 13.993 -4.058 -12.118 1.00 94.81 110 GLN A N 1
ATOM 875 C CA . GLN A 1 110 ? 15.417 -4.160 -11.817 1.00 94.81 110 GLN A CA 1
ATOM 876 C C . GLN A 1 110 ? 15.963 -2.851 -11.243 1.00 94.81 110 GLN A C 1
ATOM 878 O O . GLN A 1 110 ? 16.626 -2.866 -10.209 1.00 94.81 110 GLN A O 1
ATOM 883 N N . LYS A 1 111 ? 15.616 -1.707 -11.844 1.00 94.88 111 LYS A N 1
ATOM 884 C CA . LYS A 1 111 ? 16.060 -0.400 -11.353 1.00 94.88 111 LYS A CA 1
ATOM 885 C C . LYS A 1 111 ? 15.583 -0.126 -9.926 1.00 94.88 111 LYS A C 1
ATOM 887 O O . LYS A 1 111 ? 16.330 0.451 -9.138 1.00 94.88 111 LYS A O 1
ATOM 892 N N . LEU A 1 112 ? 14.358 -0.527 -9.590 1.00 94.19 112 LEU A N 1
ATOM 893 C CA . LEU A 1 112 ? 13.815 -0.411 -8.237 1.00 94.19 112 LEU A CA 1
ATOM 894 C C . LEU A 1 112 ? 14.583 -1.302 -7.252 1.00 94.19 112 LEU A C 1
ATOM 896 O O . LEU A 1 112 ? 14.990 -0.803 -6.203 1.00 94.19 112 LEU A O 1
ATOM 900 N N . ARG A 1 113 ? 14.875 -2.561 -7.620 1.00 95.25 113 ARG A N 1
ATOM 901 C CA . ARG A 1 113 ? 15.708 -3.473 -6.807 1.00 95.25 113 ARG A CA 1
ATOM 902 C C . ARG A 1 113 ? 17.099 -2.899 -6.553 1.00 95.25 113 ARG A C 1
ATOM 904 O O . ARG A 1 113 ? 17.523 -2.840 -5.406 1.00 95.25 113 ARG A O 1
ATOM 911 N N . ASP A 1 114 ? 17.766 -2.403 -7.594 1.00 96.50 114 ASP A N 1
ATOM 912 C CA . ASP A 1 114 ? 19.119 -1.834 -7.498 1.00 96.50 114 ASP A CA 1
ATOM 913 C C . ASP A 1 114 ? 19.189 -0.621 -6.555 1.00 96.50 114 ASP A C 1
ATOM 915 O O . ASP A 1 114 ? 20.252 -0.287 -6.036 1.00 96.50 114 ASP A O 1
ATOM 919 N N . ASN A 1 115 ? 18.061 0.063 -6.349 1.00 95.50 115 ASN A N 1
ATOM 920 C CA . ASN A 1 115 ? 17.957 1.241 -5.490 1.00 95.50 115 ASN A CA 1
ATOM 921 C C . ASN A 1 115 ? 17.251 0.944 -4.157 1.00 95.50 115 ASN A C 1
ATOM 923 O O . ASN A 1 115 ? 16.910 1.885 -3.443 1.00 95.50 115 ASN A O 1
ATOM 927 N N . ASN A 1 116 ? 17.042 -0.335 -3.819 1.00 93.38 116 ASN A N 1
ATOM 928 C CA . ASN A 1 116 ? 16.346 -0.785 -2.609 1.00 93.38 116 ASN A CA 1
ATOM 929 C C . ASN A 1 116 ? 14.971 -0.125 -2.418 1.00 93.38 116 ASN A C 1
ATOM 931 O O . ASN A 1 116 ? 14.571 0.174 -1.295 1.00 93.38 116 ASN A O 1
ATOM 935 N N . VAL A 1 117 ? 14.256 0.130 -3.515 1.00 92.44 117 VAL A N 1
ATOM 936 C CA . VAL A 1 117 ? 12.894 0.664 -3.465 1.00 92.44 117 VAL A CA 1
ATOM 937 C C . VAL A 1 117 ? 11.928 -0.509 -3.358 1.00 92.44 117 VAL A C 1
ATOM 939 O O . VAL A 1 117 ? 11.909 -1.326 -4.280 1.00 92.44 117 VAL A O 1
ATOM 942 N N . PRO A 1 118 ? 11.131 -0.621 -2.282 1.00 89.94 118 PRO A N 1
ATOM 943 C CA . PRO A 1 118 ? 10.142 -1.681 -2.161 1.00 89.94 118 PRO A CA 1
ATOM 944 C C . PRO A 1 118 ? 9.083 -1.584 -3.264 1.00 89.94 118 PRO A C 1
ATOM 946 O O . PRO A 1 118 ? 8.621 -0.497 -3.615 1.00 89.94 118 PRO A O 1
ATOM 949 N N . PHE A 1 119 ? 8.681 -2.733 -3.796 1.00 92.25 119 PHE A N 1
ATOM 950 C CA . PHE A 1 119 ? 7.549 -2.877 -4.705 1.00 92.25 119 PHE A CA 1
ATOM 951 C C . PHE A 1 119 ? 7.018 -4.305 -4.634 1.00 92.25 119 PHE A C 1
ATOM 953 O O . PHE A 1 119 ? 7.732 -5.220 -4.220 1.00 92.25 119 PHE A O 1
ATOM 960 N N . GLU A 1 1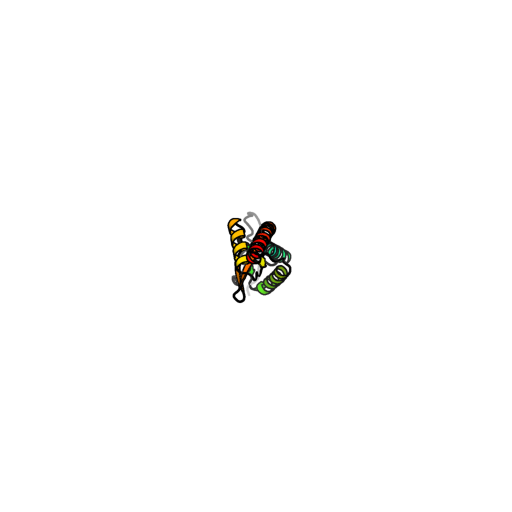20 ? 5.782 -4.494 -5.073 1.00 91.25 120 GLU A N 1
ATOM 961 C CA . GLU A 1 120 ? 5.181 -5.809 -5.273 1.00 91.25 120 GLU A CA 1
ATOM 962 C C . GLU A 1 120 ? 4.977 -6.050 -6.775 1.00 91.25 120 GLU A C 1
ATOM 964 O O . GLU A 1 120 ? 4.915 -5.114 -7.581 1.00 91.25 120 GLU A O 1
ATOM 969 N N . ILE A 1 121 ? 4.920 -7.324 -7.158 1.00 89.56 121 ILE A N 1
ATOM 970 C CA . ILE A 1 121 ? 4.576 -7.741 -8.516 1.00 89.56 121 ILE A CA 1
ATOM 971 C C . ILE A 1 121 ? 3.248 -8.473 -8.433 1.00 89.56 121 ILE A C 1
ATOM 973 O O . ILE A 1 121 ? 3.141 -9.477 -7.732 1.00 89.56 121 ILE A O 1
ATOM 977 N N . GLU A 1 122 ? 2.271 -7.998 -9.191 1.00 89.25 122 GLU A N 1
ATOM 978 C CA . GLU A 1 122 ? 0.977 -8.653 -9.345 1.00 89.25 122 GLU A CA 1
ATOM 979 C C . GLU A 1 122 ? 0.820 -9.167 -10.776 1.00 89.25 122 GLU A C 1
ATOM 981 O O . GLU A 1 122 ? 1.394 -8.614 -11.715 1.00 89.25 122 GLU A O 1
ATOM 986 N N . VAL A 1 123 ? 0.050 -10.241 -10.952 1.00 85.69 123 VAL A N 1
ATOM 987 C CA . VAL A 1 123 ? -0.318 -10.753 -12.276 1.00 85.69 123 VAL A CA 1
ATOM 988 C C . VAL A 1 123 ? -1.819 -10.580 -12.445 1.00 85.69 123 VAL A C 1
ATOM 990 O O . VAL A 1 123 ? -2.598 -11.242 -11.764 1.00 85.69 123 VAL A O 1
ATOM 993 N N . VAL A 1 124 ? -2.214 -9.700 -13.362 1.00 82.50 124 VAL A N 1
ATOM 994 C CA . VAL A 1 124 ? -3.617 -9.391 -13.663 1.00 82.50 124 VAL A CA 1
ATOM 995 C C . VAL A 1 124 ? -3.864 -9.714 -15.129 1.00 82.50 124 VAL A C 1
ATOM 997 O O . VAL A 1 124 ? -3.154 -9.217 -16.004 1.00 82.50 124 VAL A O 1
ATOM 1000 N N . ASP A 1 125 ? -4.830 -10.593 -15.396 1.00 84.06 125 ASP A N 1
ATOM 1001 C CA . ASP A 1 125 ? -5.168 -11.066 -16.747 1.00 84.06 125 ASP A CA 1
ATOM 1002 C C . ASP A 1 125 ? -3.952 -11.596 -17.535 1.00 84.06 125 ASP A C 1
ATOM 1004 O O . ASP A 1 125 ? -3.816 -11.384 -18.738 1.00 84.06 125 ASP A O 1
ATOM 1008 N N . GLY A 1 126 ? -3.027 -12.262 -16.834 1.00 82.19 126 GLY A N 1
ATOM 1009 C CA . GLY A 1 126 ? -1.793 -12.809 -17.410 1.00 82.19 126 GLY A CA 1
ATOM 1010 C C . GLY A 1 126 ? -0.658 -11.796 -17.606 1.00 82.19 126 GLY A C 1
ATOM 1011 O O . GLY A 1 126 ? 0.431 -12.197 -18.009 1.00 82.19 126 GLY A O 1
ATOM 1012 N N . ASN A 1 127 ? -0.865 -10.517 -17.278 1.00 80.94 127 ASN A N 1
ATOM 1013 C CA . ASN A 1 127 ? 0.139 -9.463 -17.420 1.00 80.94 127 ASN A CA 1
ATOM 1014 C C . ASN A 1 127 ? 0.761 -9.090 -16.071 1.00 80.94 127 ASN A C 1
ATOM 1016 O O . ASN A 1 127 ? 0.056 -8.943 -15.071 1.00 80.94 127 ASN A O 1
ATOM 1020 N N . LYS A 1 128 ? 2.085 -8.892 -16.050 1.00 83.38 128 LYS A N 1
ATOM 1021 C CA . LYS A 1 128 ? 2.814 -8.413 -14.866 1.00 83.38 128 LYS A CA 1
ATOM 1022 C C . LYS A 1 128 ? 2.542 -6.924 -14.642 1.00 83.38 128 LYS A C 1
ATOM 1024 O O . LYS A 1 128 ? 2.750 -6.105 -15.535 1.00 83.38 128 LYS A O 1
ATOM 1029 N N . GLN A 1 129 ? 2.163 -6.571 -13.424 1.00 88.06 129 GLN A N 1
ATOM 1030 C CA . GLN A 1 129 ? 1.994 -5.202 -12.958 1.00 88.06 129 GLN A CA 1
ATOM 1031 C C . GLN A 1 129 ? 2.952 -4.933 -11.800 1.00 88.06 129 GLN A C 1
ATOM 1033 O O . GLN A 1 129 ? 3.214 -5.813 -10.979 1.00 88.06 129 GLN A O 1
ATOM 1038 N N . LEU A 1 130 ? 3.486 -3.713 -11.742 1.00 90.75 130 LEU A N 1
ATOM 1039 C CA . LEU A 1 130 ? 4.296 -3.265 -10.612 1.00 90.75 130 LEU A CA 1
ATOM 1040 C C . LEU A 1 130 ? 3.423 -2.447 -9.675 1.00 90.75 130 LEU A C 1
ATOM 1042 O O . LEU A 1 130 ? 2.869 -1.425 -10.083 1.00 90.75 130 LEU A O 1
ATOM 1046 N N . VAL A 1 131 ? 3.348 -2.872 -8.422 1.00 90.38 131 VAL A N 1
ATOM 1047 C CA . VAL A 1 131 ? 2.649 -2.155 -7.360 1.00 90.38 131 VAL A CA 1
ATOM 1048 C C . VAL A 1 131 ? 3.684 -1.427 -6.519 1.00 90.38 131 VAL A C 1
ATOM 1050 O O . VAL A 1 131 ? 4.571 -2.029 -5.916 1.00 90.38 131 VAL A O 1
ATOM 1053 N N . LEU A 1 132 ? 3.609 -0.101 -6.531 1.00 89.38 132 LEU A N 1
ATOM 1054 C CA . LEU A 1 132 ? 4.583 0.789 -5.912 1.00 89.38 132 LEU A CA 1
ATOM 1055 C C . LEU A 1 132 ? 3.975 1.456 -4.687 1.00 89.38 132 LEU A C 1
ATOM 1057 O O . LEU A 1 132 ? 2.874 2.001 -4.749 1.00 89.38 132 LEU A O 1
ATOM 1061 N N . PHE A 1 133 ? 4.720 1.487 -3.589 1.00 87.12 133 PHE A N 1
ATOM 1062 C CA . PHE A 1 133 ? 4.282 2.161 -2.373 1.00 87.12 133 PHE A CA 1
ATOM 1063 C C . PHE A 1 133 ? 4.418 3.683 -2.515 1.00 87.12 133 PHE A C 1
ATOM 1065 O O . PHE A 1 133 ? 5.432 4.216 -2.976 1.00 87.12 133 PHE A O 1
ATOM 1072 N N . GLN A 1 134 ? 3.393 4.414 -2.092 1.00 83.81 134 GLN A N 1
ATOM 1073 C CA . GLN A 1 134 ? 3.313 5.874 -2.193 1.00 83.81 134 GLN A CA 1
ATOM 1074 C C . GLN A 1 134 ? 4.292 6.592 -1.275 1.00 83.81 134 GLN A C 1
ATOM 1076 O O . GLN A 1 134 ? 4.775 7.672 -1.618 1.00 83.81 134 GLN A O 1
ATOM 1081 N N . LYS A 1 135 ? 4.653 5.977 -0.145 1.00 83.25 135 LYS A N 1
ATOM 1082 C CA . LYS A 1 135 ? 5.716 6.485 0.735 1.00 83.25 135 LYS A CA 1
ATOM 1083 C C . LYS A 1 135 ? 7.041 6.688 -0.018 1.00 83.25 135 LYS A C 1
ATOM 1085 O O . LYS A 1 135 ? 7.769 7.638 0.256 1.00 83.25 135 LYS A O 1
ATOM 1090 N N . ASP A 1 136 ? 7.283 5.883 -1.054 1.00 86.25 136 ASP A N 1
ATOM 1091 C CA . ASP A 1 136 ? 8.485 5.916 -1.888 1.00 86.25 136 ASP A CA 1
ATOM 1092 C C . ASP A 1 136 ? 8.288 6.709 -3.197 1.00 86.25 136 ASP A C 1
ATOM 1094 O O . ASP A 1 136 ? 9.142 6.686 -4.092 1.00 86.25 136 ASP A O 1
ATOM 1098 N N . ALA A 1 137 ? 7.183 7.463 -3.320 1.00 86.06 137 ALA A N 1
ATOM 1099 C CA . ALA A 1 137 ? 6.763 8.115 -4.563 1.00 86.06 137 ALA A CA 1
ATOM 1100 C C . ALA A 1 137 ? 7.814 9.015 -5.201 1.00 86.06 137 ALA A C 1
ATOM 1102 O O . ALA A 1 137 ? 7.954 9.046 -6.423 1.00 86.06 137 ALA A O 1
ATOM 1103 N N . ARG A 1 138 ? 8.569 9.761 -4.395 1.00 87.44 138 ARG A N 1
ATOM 1104 C CA . ARG A 1 138 ? 9.613 10.653 -4.918 1.00 87.44 138 ARG A CA 1
ATOM 1105 C C . ARG A 1 138 ? 10.739 9.867 -5.583 1.00 87.44 138 ARG A C 1
ATOM 1107 O O . ARG A 1 138 ? 11.225 10.271 -6.640 1.00 87.44 138 ARG A O 1
ATOM 1114 N N . LEU A 1 139 ? 11.144 8.758 -4.969 1.00 90.69 139 LEU A N 1
ATOM 1115 C CA . LEU A 1 139 ? 12.275 7.968 -5.425 1.00 90.69 139 LEU A CA 1
ATOM 1116 C C . LEU A 1 139 ? 11.901 7.148 -6.659 1.00 90.69 139 LEU A C 1
ATOM 1118 O O . LEU A 1 139 ? 12.570 7.276 -7.687 1.00 90.69 139 LEU A O 1
ATOM 1122 N N . TRP A 1 140 ? 10.798 6.394 -6.619 1.00 90.56 140 TRP A N 1
ATOM 1123 C CA . TRP A 1 140 ? 10.418 5.577 -7.772 1.00 90.56 140 TRP A CA 1
ATOM 1124 C C . TRP A 1 140 ? 10.085 6.435 -9.002 1.00 90.56 140 TRP A C 1
ATOM 1126 O O . TRP A 1 140 ? 10.464 6.055 -10.107 1.00 90.56 140 TRP A O 1
ATOM 1136 N N . LYS A 1 141 ? 9.483 7.630 -8.847 1.00 91.69 141 LYS A N 1
ATOM 1137 C CA . LYS A 1 141 ? 9.217 8.545 -9.981 1.00 91.69 141 LYS A CA 1
ATOM 1138 C C . LYS A 1 141 ? 10.499 8.971 -10.691 1.00 91.69 141 LYS A C 1
ATOM 1140 O O . LYS A 1 141 ? 10.548 8.993 -11.921 1.00 91.69 141 LYS A O 1
ATOM 1145 N N . LYS A 1 142 ? 11.550 9.282 -9.926 1.00 94.25 142 LYS A N 1
ATOM 1146 C CA . LYS A 1 142 ? 12.867 9.628 -10.475 1.00 94.25 142 LYS A CA 1
ATOM 1147 C C . LYS A 1 142 ? 13.475 8.450 -11.237 1.00 94.25 142 LYS A C 1
ATOM 1149 O O . LYS A 1 142 ? 13.994 8.640 -12.333 1.00 94.25 142 LYS A O 1
ATOM 1154 N N . LEU A 1 143 ? 13.409 7.246 -10.670 1.00 93.69 143 LEU A N 1
ATOM 1155 C CA . LEU A 1 143 ? 13.943 6.035 -11.300 1.00 93.69 143 LEU A CA 1
ATOM 1156 C C . LEU A 1 143 ? 13.172 5.671 -12.570 1.00 93.69 143 LEU A C 1
ATOM 1158 O O . LEU A 1 143 ? 13.789 5.367 -13.589 1.00 93.69 143 LEU A O 1
ATOM 1162 N N . LYS A 1 144 ? 11.843 5.800 -12.548 1.00 93.00 144 LYS A N 1
ATOM 1163 C CA . LYS A 1 144 ? 10.993 5.614 -13.724 1.00 93.00 144 LYS A CA 1
ATOM 1164 C C . LYS A 1 144 ? 11.406 6.534 -14.870 1.00 93.00 144 LYS A C 1
ATOM 1166 O O . LYS A 1 144 ? 11.581 6.053 -15.979 1.00 93.00 144 LYS A O 1
ATOM 1171 N N . ALA A 1 145 ? 11.630 7.823 -14.611 1.00 93.19 145 ALA A N 1
ATOM 1172 C CA . ALA A 1 145 ? 12.060 8.759 -15.653 1.00 93.19 145 ALA A CA 1
ATOM 1173 C C . ALA A 1 145 ? 13.398 8.351 -16.305 1.00 93.19 145 ALA A C 1
ATOM 1175 O O . ALA A 1 145 ? 13.587 8.542 -17.504 1.00 93.19 145 ALA A O 1
ATOM 1176 N N . GLN A 1 146 ? 14.318 7.751 -15.539 1.00 93.56 146 GLN A N 1
ATOM 1177 C CA . GLN A 1 146 ? 15.568 7.212 -16.088 1.00 93.56 146 GLN A CA 1
ATOM 1178 C C . GLN A 1 146 ? 15.316 5.994 -16.983 1.00 93.56 146 GLN A C 1
ATOM 1180 O O . GLN A 1 146 ? 15.903 5.887 -18.057 1.00 93.56 146 GLN A O 1
ATOM 1185 N N . VAL A 1 147 ? 14.437 5.085 -16.552 1.00 92.88 147 VAL A N 1
ATOM 1186 C CA . VAL A 1 147 ? 14.060 3.895 -17.327 1.00 92.88 147 VAL A CA 1
ATOM 1187 C C . VAL A 1 147 ? 13.312 4.283 -18.602 1.00 92.88 147 VAL A C 1
ATOM 1189 O O . VAL A 1 147 ? 13.614 3.733 -19.656 1.00 92.88 147 VAL A O 1
ATOM 1192 N N . ASP A 1 148 ? 12.417 5.274 -18.538 1.00 92.50 148 ASP A N 1
ATOM 1193 C CA . ASP A 1 148 ? 11.713 5.830 -19.701 1.00 92.50 148 ASP A CA 1
ATOM 1194 C C . ASP A 1 148 ? 12.703 6.278 -20.782 1.00 92.50 148 ASP A C 1
ATOM 1196 O O . ASP A 1 148 ? 12.516 5.986 -21.963 1.00 92.50 148 ASP A O 1
ATOM 1200 N N . GLU A 1 149 ? 13.772 6.972 -20.391 1.00 93.50 149 GLU A N 1
ATOM 1201 C CA . GLU A 1 149 ? 14.749 7.490 -21.344 1.00 93.50 149 GLU A CA 1
ATOM 1202 C C . GLU A 1 149 ? 15.636 6.384 -21.932 1.00 93.50 149 GLU A C 1
ATOM 1204 O O . GLU A 1 149 ? 15.861 6.357 -23.144 1.00 93.50 149 GLU A O 1
ATOM 1209 N N . LEU A 1 150 ? 16.062 5.420 -21.110 1.00 91.00 150 LEU A N 1
ATOM 1210 C CA . LEU A 1 150 ? 16.814 4.247 -21.571 1.00 91.00 150 LEU A CA 1
ATOM 1211 C C . LEU A 1 150 ? 15.994 3.388 -22.539 1.00 91.00 150 LEU A C 1
ATOM 1213 O O . LEU A 1 150 ? 16.492 2.959 -23.578 1.00 91.00 150 LEU A O 1
ATOM 1217 N N . TYR A 1 151 ? 14.723 3.157 -22.223 1.00 90.62 151 TYR A N 1
ATOM 1218 C CA . TYR A 1 151 ? 13.842 2.345 -23.049 1.00 90.62 151 TYR A CA 1
ATOM 1219 C C . TYR A 1 151 ? 13.536 3.027 -24.395 1.00 90.62 151 TYR A C 1
ATOM 1221 O O . TYR A 1 151 ? 13.589 2.380 -25.441 1.00 90.62 151 TYR A O 1
ATOM 1229 N N . LYS A 1 152 ? 13.340 4.356 -24.417 1.00 90.19 152 LYS A N 1
ATOM 1230 C CA . LYS A 1 152 ? 13.247 5.119 -25.679 1.00 90.19 152 LYS A CA 1
ATOM 1231 C C . LYS A 1 152 ? 14.507 4.987 -26.535 1.00 90.19 152 LYS A C 1
ATOM 1233 O O . LYS A 1 152 ? 14.396 4.895 -27.757 1.00 90.19 152 LYS A O 1
ATOM 1238 N N . GLN A 1 153 ? 15.695 5.014 -25.928 1.00 89.50 153 GLN A N 1
ATOM 1239 C CA . GLN A 1 153 ? 16.957 4.840 -26.653 1.00 89.50 153 GLN A CA 1
ATOM 1240 C C . GLN A 1 153 ? 17.069 3.434 -27.258 1.00 89.50 153 GLN A C 1
ATOM 1242 O O . GLN A 1 153 ? 17.412 3.316 -28.432 1.00 89.50 153 GLN A O 1
ATOM 1247 N N . ASP A 1 154 ? 16.711 2.389 -26.505 1.00 87.19 154 ASP A N 1
ATOM 1248 C CA . ASP A 1 154 ? 16.688 1.003 -26.996 1.00 87.19 154 ASP A CA 1
ATOM 1249 C C . ASP A 1 154 ? 15.754 0.832 -28.201 1.00 87.19 154 ASP A C 1
ATOM 1251 O O . ASP A 1 154 ? 16.143 0.237 -29.206 1.00 87.19 154 ASP A O 1
ATOM 1255 N N . ILE A 1 155 ? 14.550 1.413 -28.142 1.00 86.25 155 ILE A N 1
ATOM 1256 C CA . ILE A 1 155 ? 13.615 1.401 -29.274 1.00 86.25 155 ILE A CA 1
ATOM 1257 C C . ILE A 1 155 ? 14.217 2.121 -30.487 1.00 86.25 155 IL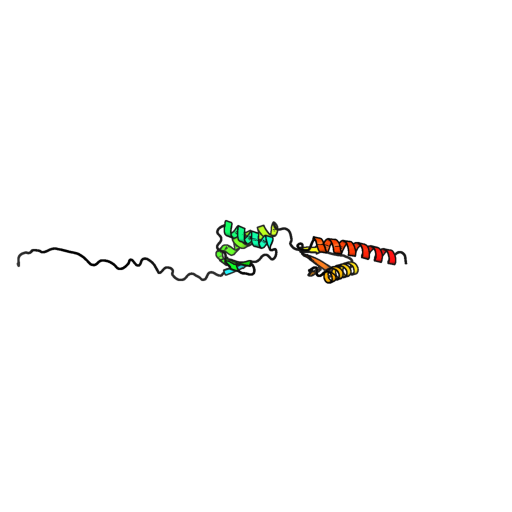E A C 1
ATOM 1259 O O . ILE A 1 155 ? 14.167 1.593 -31.597 1.00 86.25 155 ILE A O 1
ATOM 1263 N N . ARG A 1 156 ? 14.808 3.309 -30.299 1.00 84.38 156 ARG A N 1
ATOM 1264 C CA . ARG A 1 156 ? 15.413 4.081 -31.400 1.00 84.38 156 ARG A CA 1
ATOM 1265 C C . ARG A 1 156 ? 16.531 3.311 -32.102 1.00 84.38 156 ARG A C 1
ATOM 1267 O O . ARG A 1 156 ? 16.563 3.307 -33.327 1.00 84.38 156 ARG A O 1
ATOM 1274 N N . MET A 1 157 ? 17.403 2.645 -31.344 1.00 81.12 157 MET A N 1
ATOM 1275 C CA . MET A 1 157 ? 18.502 1.843 -31.900 1.00 81.12 157 MET A CA 1
ATOM 1276 C C . MET A 1 157 ? 18.006 0.616 -32.672 1.00 81.12 157 MET A C 1
ATOM 1278 O O . MET A 1 157 ? 18.624 0.216 -33.648 1.00 81.12 157 MET A O 1
ATOM 1282 N N . LYS A 1 158 ? 16.874 0.026 -32.277 1.00 76.69 158 LYS A N 1
ATOM 1283 C CA . LYS A 1 158 ? 16.279 -1.105 -33.006 1.00 76.69 158 LYS A CA 1
ATOM 1284 C C . LYS A 1 158 ? 15.605 -0.703 -34.318 1.00 76.69 158 LYS A C 1
ATOM 1286 O O . LYS A 1 158 ? 15.531 -1.523 -35.225 1.00 76.69 158 LYS A O 1
ATOM 1291 N N . ILE A 1 159 ? 15.079 0.520 -34.402 1.00 70.88 159 ILE A N 1
ATOM 1292 C CA . ILE A 1 159 ? 14.380 1.022 -35.597 1.00 70.88 159 ILE A CA 1
ATOM 1293 C C . ILE A 1 159 ? 15.372 1.572 -36.637 1.00 70.88 159 ILE A C 1
ATOM 1295 O O . ILE A 1 159 ? 15.114 1.449 -37.830 1.00 70.88 159 ILE A O 1
ATOM 1299 N N . ASN A 1 160 ? 16.510 2.120 -36.197 1.00 56.88 160 ASN A N 1
ATOM 1300 C CA . ASN A 1 160 ? 17.593 2.612 -37.057 1.00 56.88 160 ASN A CA 1
ATOM 1301 C C . ASN A 1 160 ? 18.916 1.880 -36.735 1.00 56.88 160 ASN A C 1
ATOM 1303 O O . ASN A 1 160 ? 19.761 2.476 -36.059 1.00 56.88 160 ASN A O 1
ATOM 1307 N N . PRO A 1 161 ? 19.068 0.604 -37.140 1.00 54.19 161 PRO A N 1
ATOM 1308 C CA . PRO A 1 161 ? 20.277 -0.179 -36.881 1.00 54.19 161 PRO A CA 1
ATOM 1309 C C . PRO A 1 161 ? 21.506 0.321 -37.651 1.00 54.19 161 PRO A C 1
ATOM 1311 O O . PRO A 1 161 ? 21.342 0.848 -38.778 1.00 54.19 161 PRO A O 1
#

Foldseek 3Di:
DDDDDDDDDDDDDDDDDDDDDDDDDDDDPDDDPADKDKDDDPPPVLLVVLVVVCVVVVFDWDADPVRITIHGPVCVVVSVVSSVVSVVPDDDQKDKDFDPDPVLVVLLVVLCVVVVADWDWDQDPNGTIIIHGVVCVVPSVVSSVVSVVVVVVVVVVVVPD

Organism: NCBI:txid652676